Protein AF-A0A1M2YSR8-F1 (afdb_monomer)

Foldseek 3Di:
DQDAPVNDDPLLLVVLVVLLVHDDPPRDPVSLVVCVVNVQWDQDPVGIHGDPSVNVNNVVVVVVVVVD

Solvent-accessible surface area (backbone atoms only — not comparable to full-atom values): 4082 Å² total; per-residue (Å²): 130,86,88,52,81,83,76,48,54,71,69,51,51,52,48,49,56,47,30,69,76,40,88,50,91,85,61,55,65,70,57,49,53,50,33,36,75,70,53,29,26,42,85,47,101,91,46,65,38,57,29,70,60,29,43,52,51,49,51,52,55,54,50,54,62,66,80,102

Sequence (68 aa):
MPIEWTDLSEDERIALKRMNRGPYPNLDSRIAERLIAHGLAVERPRGIGISREGRELVINALLAARDS

pLDDT: mean 94.92, std 5.88, range [64.31, 98.44]

Nearest PDB structures (foldseek):
  8ylf-assembly1_A  TM=8.048E-01  e=6.955E-02  Burkholderia thailandensis
  5dd8-assembly1_B  TM=8.285E-01  e=3.626E-01  Deinococcus radiodurans
  7oyk-assembly1_BBB  TM=5.814E-01  e=3.177E-01  Bacillus subtilis subsp. subtilis str. 168
  7oyk-assembly2_CCC  TM=5.827E-01  e=5.389E-01  Bacillus subtilis subsp. subtilis str. 168
  1gl9-assembly1_B  TM=5.821E-01  e=1.550E+00  Archaeoglobus fulgidus DSM 4304

Mean predicted aligned error: 2.66 Å

Secondary structure (DSSP, 8-state):
-PPPGGGS-HHHHHHHHHHHTS--TT--HHHHHHHHHTTSEE--TTS-EE-HHHHHHHHHHHHHTT--

Radius of gyration: 11.36 Å; Cα contacts (8 Å, |Δi|>4): 64; chains: 1; bounding box: 32×28×24 Å

Structure (mmCIF, N/CA/C/O backbone):
data_AF-A0A1M2YSR8-F1
#
_entry.id   AF-A0A1M2YSR8-F1
#
loop_
_atom_site.group_PDB
_atom_site.id
_atom_site.type_symbol
_atom_site.label_atom_id
_atom_site.label_alt_id
_atom_site.label_comp_id
_atom_site.label_asym_id
_atom_site.label_entity_id
_atom_site.label_seq_id
_atom_site.pdbx_PDB_ins_code
_atom_site.Cartn_x
_atom_site.Cartn_y
_atom_site.Cartn_z
_atom_site.occupancy
_atom_site.B_iso_or_equiv
_atom_site.auth_seq_id
_atom_site.auth_comp_id
_atom_site.auth_asym_id
_atom_site.auth_atom_id
_atom_site.pdbx_PDB_model_num
ATOM 1 N N . MET A 1 1 ? 1.518 -16.129 5.610 1.00 64.31 1 MET A N 1
ATOM 2 C CA . MET A 1 1 ? 2.691 -15.854 4.752 1.00 64.31 1 MET A CA 1
ATOM 3 C C . MET A 1 1 ? 2.723 -14.355 4.497 1.00 64.31 1 MET A C 1
ATOM 5 O O . MET A 1 1 ? 1.632 -13.793 4.418 1.00 64.31 1 MET A O 1
ATOM 9 N N . PRO A 1 2 ? 3.898 -13.702 4.477 1.00 83.56 2 PRO A N 1
ATOM 10 C 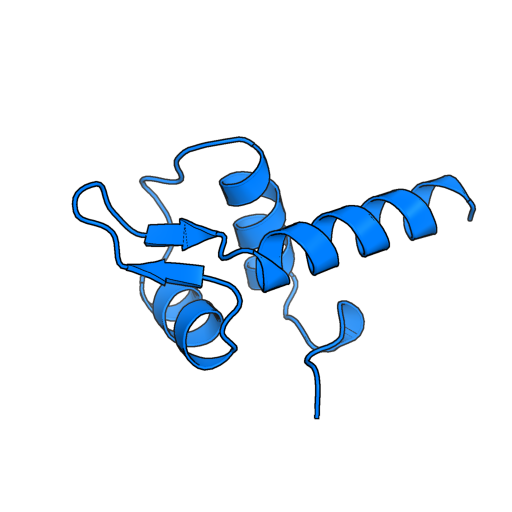CA . PRO A 1 2 ? 3.981 -12.291 4.105 1.00 83.56 2 PRO A CA 1
ATOM 11 C C . PRO A 1 2 ? 3.489 -12.106 2.662 1.00 83.56 2 PRO A C 1
ATOM 13 O O . PRO A 1 2 ? 3.655 -13.006 1.844 1.00 83.56 2 PRO A O 1
ATOM 16 N N . ILE A 1 3 ? 2.823 -10.983 2.387 1.00 93.19 3 ILE A N 1
ATOM 17 C CA . ILE A 1 3 ? 2.378 -10.621 1.036 1.00 93.19 3 ILE A CA 1
ATOM 18 C C . ILE A 1 3 ? 3.576 -10.060 0.276 1.00 93.19 3 I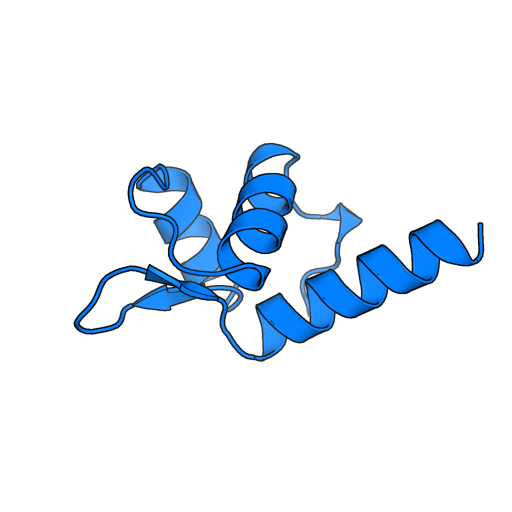LE A C 1
ATOM 20 O O . ILE A 1 3 ? 4.174 -9.077 0.718 1.00 93.19 3 ILE A O 1
ATOM 24 N N . GLU A 1 4 ? 3.896 -10.658 -0.866 1.00 94.94 4 GLU A N 1
ATOM 25 C CA . GLU A 1 4 ? 4.962 -10.188 -1.740 1.00 94.94 4 GLU A CA 1
ATOM 26 C C . GLU A 1 4 ? 4.436 -9.161 -2.747 1.00 94.94 4 GLU A C 1
ATOM 28 O O . GLU A 1 4 ? 3.244 -9.082 -3.059 1.00 94.94 4 GLU A O 1
ATOM 33 N N . TRP A 1 5 ? 5.342 -8.356 -3.310 1.00 96.62 5 TRP A N 1
ATOM 34 C CA . TRP A 1 5 ? 4.967 -7.309 -4.269 1.00 96.62 5 TRP A CA 1
ATOM 35 C C . TRP A 1 5 ? 4.226 -7.879 -5.488 1.00 96.62 5 TRP A C 1
ATOM 37 O O . TRP A 1 5 ? 3.301 -7.254 -6.013 1.00 96.62 5 TRP A O 1
ATOM 47 N N . THR A 1 6 ? 4.613 -9.079 -5.922 1.00 95.38 6 THR A N 1
ATOM 48 C CA . THR A 1 6 ? 4.024 -9.788 -7.063 1.00 95.38 6 THR A CA 1
ATOM 49 C C . THR A 1 6 ? 2.615 -10.319 -6.806 1.00 95.38 6 THR A C 1
ATOM 51 O O . THR A 1 6 ? 1.887 -10.533 -7.773 1.00 95.38 6 THR A O 1
ATOM 54 N N . ASP A 1 7 ? 2.207 -10.466 -5.545 1.00 96.12 7 ASP A N 1
ATOM 55 C CA . ASP A 1 7 ? 0.884 -10.986 -5.172 1.00 96.12 7 ASP A CA 1
ATOM 56 C C . ASP A 1 7 ? -0.211 -9.917 -5.280 1.00 96.12 7 ASP A C 1
ATOM 58 O O . ASP A 1 7 ? -1.399 -10.220 -5.384 1.00 96.12 7 ASP A O 1
ATOM 62 N N . LEU A 1 8 ? 0.191 -8.646 -5.261 1.00 97.50 8 LEU A N 1
ATOM 63 C CA . LEU A 1 8 ? -0.711 -7.509 -5.380 1.00 97.50 8 LEU A CA 1
ATOM 64 C C . LEU A 1 8 ? -1.143 -7.297 -6.828 1.00 97.50 8 LEU A C 1
ATOM 66 O O . LEU A 1 8 ? -0.331 -7.405 -7.751 1.00 97.50 8 LEU A O 1
ATOM 70 N N . SER A 1 9 ? -2.396 -6.895 -7.020 1.00 97.88 9 SER A N 1
ATOM 71 C CA . SER A 1 9 ? -2.865 -6.364 -8.302 1.00 97.88 9 SER A CA 1
ATOM 72 C C . SER A 1 9 ? -2.153 -5.055 -8.661 1.00 97.88 9 SER A C 1
ATOM 74 O O . SER A 1 9 ? -1.563 -4.383 -7.809 1.00 97.88 9 SER A O 1
ATOM 76 N N . GLU A 1 10 ? -2.211 -4.664 -9.933 1.00 97.62 10 GLU A N 1
ATOM 77 C CA . GLU A 1 10 ? -1.616 -3.406 -10.389 1.00 97.62 10 GLU A CA 1
ATOM 78 C C . GLU A 1 10 ? -2.208 -2.187 -9.662 1.00 97.62 10 GLU A C 1
ATOM 80 O O . GLU A 1 10 ? -1.453 -1.341 -9.180 1.00 97.62 10 GLU A O 1
ATOM 85 N N . ASP A 1 11 ? -3.528 -2.152 -9.472 1.00 97.88 11 ASP A N 1
ATOM 86 C CA . ASP A 1 11 ? -4.212 -1.068 -8.757 1.00 97.88 11 ASP A CA 1
ATOM 87 C C . ASP A 1 11 ? -3.761 -0.958 -7.294 1.00 97.88 11 ASP A C 1
ATOM 89 O O . ASP A 1 11 ? -3.519 0.140 -6.791 1.00 97.88 11 ASP A O 1
ATOM 93 N N . GLU A 1 12 ? -3.560 -2.088 -6.611 1.00 98.38 12 GLU A N 1
ATOM 94 C CA . GLU A 1 12 ? -3.029 -2.121 -5.242 1.00 98.38 12 GLU A CA 1
ATOM 95 C C . GLU A 1 12 ? -1.595 -1.592 -5.175 1.00 98.38 12 GLU A C 1
ATOM 97 O O . GLU A 1 12 ? -1.258 -0.787 -4.301 1.00 98.38 12 GLU A O 1
ATOM 102 N N . ARG A 1 13 ? -0.747 -1.988 -6.130 1.00 98.44 13 ARG A N 1
ATOM 103 C CA . ARG A 1 13 ? 0.633 -1.493 -6.243 1.00 98.44 13 ARG A CA 1
ATOM 104 C C . ARG A 1 13 ? 0.665 0.013 -6.494 1.00 98.44 13 ARG A C 1
ATOM 106 O O . ARG A 1 13 ? 1.473 0.723 -5.886 1.00 98.44 13 ARG A O 1
ATOM 113 N N . ILE A 1 14 ? -0.201 0.513 -7.377 1.00 97.62 14 ILE A N 1
ATOM 114 C CA . ILE A 1 14 ? -0.348 1.944 -7.664 1.00 97.62 14 ILE A CA 1
ATOM 115 C C . ILE A 1 14 ? -0.815 2.683 -6.408 1.00 97.62 14 ILE A C 1
ATOM 117 O O . ILE A 1 14 ? -0.213 3.696 -6.038 1.00 97.62 14 ILE A O 1
ATOM 121 N N . ALA A 1 15 ? -1.825 2.156 -5.714 1.00 98.00 15 ALA A N 1
ATOM 122 C CA . ALA A 1 15 ? -2.350 2.743 -4.490 1.00 98.00 15 ALA A CA 1
ATOM 123 C C . ALA A 1 15 ? -1.293 2.832 -3.386 1.00 98.00 15 ALA A C 1
ATOM 125 O O . ALA A 1 15 ? -1.112 3.904 -2.803 1.00 98.00 15 ALA A O 1
ATOM 126 N N . LEU A 1 16 ? -0.526 1.766 -3.144 1.00 98.25 16 LEU A N 1
ATOM 127 C CA . LEU A 1 16 ? 0.567 1.782 -2.170 1.00 98.25 16 LEU A CA 1
ATOM 128 C C . LEU A 1 16 ? 1.663 2.784 -2.555 1.00 98.25 16 LEU A C 1
ATOM 130 O O . LEU A 1 16 ? 2.085 3.585 -1.719 1.00 98.25 16 LEU A O 1
ATOM 134 N N . LYS A 1 17 ? 2.082 2.822 -3.828 1.00 97.69 17 LYS A N 1
ATOM 135 C CA . LYS A 1 17 ? 3.043 3.829 -4.316 1.00 97.69 17 LYS A CA 1
ATOM 136 C C . LYS A 1 17 ? 2.522 5.253 -4.124 1.00 97.69 17 LYS A C 1
ATOM 138 O O . LYS A 1 17 ? 3.298 6.137 -3.754 1.00 97.69 17 LYS A O 1
ATOM 143 N N . ARG A 1 18 ? 1.227 5.494 -4.359 1.00 97.12 18 ARG A N 1
ATOM 144 C CA . ARG A 1 18 ? 0.602 6.808 -4.170 1.00 97.12 18 ARG A CA 1
ATOM 145 C C . ARG A 1 18 ? 0.557 7.192 -2.694 1.00 97.12 18 ARG A C 1
ATOM 147 O O . ARG A 1 18 ? 1.019 8.281 -2.363 1.00 97.12 18 ARG A O 1
ATOM 154 N N . MET A 1 19 ? 0.089 6.298 -1.825 1.00 96.94 19 MET A N 1
ATOM 155 C CA . MET A 1 19 ? 0.031 6.528 -0.378 1.00 96.94 19 MET A CA 1
ATOM 156 C C . MET A 1 19 ? 1.418 6.704 0.253 1.00 96.94 19 MET A C 1
ATOM 158 O O . MET A 1 19 ? 1.573 7.463 1.209 1.00 96.94 19 MET A O 1
ATOM 162 N N . ASN A 1 20 ? 2.453 6.059 -0.295 1.00 96.44 20 ASN A N 1
ATOM 163 C CA . ASN A 1 20 ? 3.827 6.262 0.162 1.00 96.44 20 ASN A CA 1
ATOM 164 C C . ASN A 1 20 ? 4.328 7.701 -0.080 1.00 96.44 20 ASN A C 1
ATOM 166 O O . ASN A 1 20 ? 5.195 8.178 0.648 1.00 96.44 20 ASN A O 1
ATOM 170 N N . ARG A 1 21 ? 3.765 8.411 -1.069 1.00 94.44 21 ARG A N 1
ATOM 171 C CA . ARG A 1 21 ? 4.101 9.809 -1.393 1.00 94.44 21 ARG A CA 1
ATOM 172 C C . ARG A 1 21 ? 3.279 10.835 -0.604 1.00 94.44 21 ARG A C 1
ATOM 174 O O . ARG A 1 21 ? 3.588 12.020 -0.670 1.00 94.44 21 ARG A O 1
ATOM 181 N N . GLY A 1 22 ? 2.233 10.411 0.106 1.00 93.00 22 GLY A N 1
ATOM 182 C CA . GLY A 1 22 ? 1.33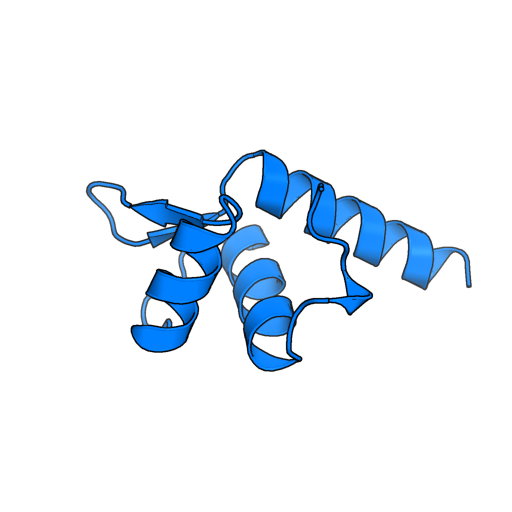9 11.294 0.854 1.00 93.00 22 GLY A CA 1
ATOM 183 C C . GLY A 1 22 ? -0.126 10.841 0.813 1.00 93.00 22 GLY A C 1
ATOM 184 O O . GLY A 1 22 ? -0.414 9.738 0.354 1.00 93.00 22 GLY A O 1
ATOM 185 N N . PRO A 1 23 ? -1.065 11.679 1.289 1.00 92.12 23 PRO A N 1
ATOM 186 C CA . PRO A 1 23 ? -2.488 11.345 1.333 1.00 92.12 23 PRO A CA 1
ATOM 187 C C . PRO A 1 23 ? -3.064 10.950 -0.035 1.00 92.12 23 PRO A C 1
ATOM 189 O O . PRO A 1 23 ? -2.734 11.555 -1.061 1.00 92.12 23 PRO A O 1
ATOM 192 N N . TYR A 1 24 ? -3.977 9.974 -0.038 1.00 94.50 24 TYR A N 1
ATOM 193 C CA . TYR A 1 24 ? -4.684 9.525 -1.238 1.00 94.50 24 TYR A CA 1
ATOM 194 C C . TYR A 1 24 ? -6.211 9.649 -1.055 1.00 94.50 24 TYR A C 1
ATOM 196 O O . TYR A 1 24 ? -6.866 8.677 -0.698 1.00 94.50 24 TYR A O 1
ATOM 204 N N . PRO A 1 25 ? -6.792 10.842 -1.287 1.00 90.81 25 PRO A N 1
ATOM 205 C CA . PRO A 1 25 ? -8.211 11.101 -1.012 1.00 90.81 25 PRO A CA 1
ATOM 206 C C . PRO A 1 25 ? -9.179 10.349 -1.937 1.00 90.81 25 PRO A C 1
ATOM 208 O O . PRO A 1 25 ? -10.298 10.069 -1.533 1.00 90.81 25 PRO A O 1
ATOM 211 N N . ASN A 1 26 ? -8.743 9.992 -3.149 1.00 91.94 26 ASN A N 1
ATOM 212 C CA . ASN A 1 26 ? -9.553 9.272 -4.140 1.00 91.94 26 ASN A CA 1
ATOM 213 C C . ASN A 1 26 ? -9.206 7.774 -4.177 1.00 91.94 26 ASN A C 1
ATOM 215 O O . ASN A 1 26 ? -9.227 7.165 -5.246 1.00 91.94 26 ASN A O 1
ATOM 219 N N . LEU A 1 27 ? -8.773 7.207 -3.049 1.00 95.88 27 LEU A N 1
ATOM 220 C CA . LEU A 1 27 ? -8.526 5.774 -2.952 1.00 95.88 27 LEU A CA 1
ATOM 221 C C . LEU A 1 27 ? -9.863 5.033 -3.050 1.00 95.88 27 LEU A C 1
ATOM 223 O O . LEU A 1 27 ? -10.773 5.293 -2.265 1.00 95.88 27 LEU A O 1
ATOM 227 N N . ASP A 1 28 ? -9.962 4.114 -4.008 1.00 97.00 28 ASP A N 1
ATOM 228 C CA . ASP A 1 28 ? -11.120 3.234 -4.149 1.00 97.00 28 ASP A CA 1
ATOM 229 C C . ASP A 1 28 ? -11.340 2.417 -2.863 1.00 97.00 28 ASP A C 1
ATOM 231 O O . ASP A 1 28 ? -10.391 1.863 -2.298 1.00 97.00 28 ASP A O 1
ATOM 235 N N . SER A 1 29 ? -12.588 2.348 -2.390 1.00 96.00 29 SER A N 1
ATOM 236 C CA . SER A 1 29 ? -12.920 1.718 -1.108 1.00 96.00 29 SER A CA 1
ATOM 237 C C . SER A 1 29 ? -12.621 0.221 -1.100 1.00 96.00 29 SER A C 1
ATOM 239 O O . SER A 1 29 ? -12.127 -0.295 -0.100 1.00 96.00 29 SER A O 1
ATOM 241 N N . ARG A 1 30 ? -12.815 -0.475 -2.225 1.00 97.69 30 ARG A N 1
ATOM 242 C CA . ARG A 1 30 ? -12.518 -1.906 -2.334 1.00 97.69 30 ARG A CA 1
ATOM 243 C C . ARG A 1 30 ? -11.012 -2.160 -2.313 1.00 97.69 30 ARG A C 1
ATOM 245 O O . ARG A 1 30 ? -10.565 -3.133 -1.707 1.00 97.69 30 ARG A O 1
ATOM 252 N N . ILE A 1 31 ? -10.217 -1.292 -2.942 1.00 98.19 31 ILE A N 1
ATOM 253 C CA . ILE A 1 31 ? -8.749 -1.357 -2.843 1.00 98.19 31 ILE A CA 1
ATOM 254 C C . ILE A 1 31 ? -8.293 -1.067 -1.409 1.00 98.19 31 ILE A C 1
ATOM 256 O O . ILE A 1 31 ? -7.431 -1.777 -0.892 1.00 98.19 31 ILE A O 1
ATOM 260 N N . ALA A 1 32 ? -8.885 -0.071 -0.745 1.00 97.75 32 ALA A N 1
ATOM 261 C CA . ALA A 1 32 ? -8.586 0.232 0.651 1.00 97.75 32 ALA A CA 1
ATOM 262 C C . ALA A 1 32 ? -8.851 -0.968 1.570 1.00 97.75 32 ALA A C 1
ATOM 264 O O . ALA A 1 32 ? -7.954 -1.372 2.307 1.00 97.75 32 ALA A O 1
ATOM 265 N N . GLU A 1 33 ? -10.038 -1.571 1.485 1.00 98.12 33 GLU A N 1
ATOM 266 C CA . GLU A 1 33 ? -10.423 -2.743 2.279 1.00 98.12 33 GLU A CA 1
ATOM 267 C C . GLU A 1 33 ? -9.451 -3.910 2.082 1.00 98.12 33 GLU A C 1
ATOM 269 O O . GLU A 1 33 ? -8.993 -4.508 3.057 1.00 98.12 33 GLU A O 1
ATOM 274 N N . ARG A 1 34 ? -9.070 -4.203 0.832 1.00 98.00 34 ARG A N 1
ATOM 275 C CA . ARG A 1 34 ? -8.100 -5.267 0.532 1.00 98.00 34 ARG A CA 1
ATOM 276 C C . ARG A 1 34 ? -6.724 -4.972 1.117 1.00 98.00 34 ARG A C 1
ATOM 278 O O . ARG A 1 34 ? -6.143 -5.834 1.771 1.00 98.00 34 ARG A O 1
ATOM 285 N N . LEU A 1 35 ? -6.211 -3.755 0.939 1.00 98.25 35 LEU A N 1
ATOM 286 C CA . LEU A 1 35 ? -4.909 -3.368 1.486 1.00 98.25 35 LEU A CA 1
ATOM 287 C C . LEU A 1 35 ? -4.896 -3.377 3.021 1.00 98.25 35 LEU A C 1
ATOM 289 O O . LEU A 1 35 ? -3.878 -3.741 3.611 1.00 98.25 35 LEU A O 1
ATOM 293 N N . ILE A 1 36 ? -6.008 -3.019 3.670 1.00 98.06 36 ILE A N 1
ATOM 294 C CA . ILE A 1 36 ? -6.174 -3.133 5.127 1.00 98.06 36 ILE A CA 1
ATOM 295 C C . ILE A 1 36 ? -6.193 -4.603 5.548 1.00 98.06 36 ILE A C 1
ATOM 297 O O . ILE A 1 36 ? -5.475 -4.975 6.475 1.00 98.06 36 ILE A O 1
ATOM 301 N N . ALA A 1 37 ? -6.938 -5.457 4.843 1.00 97.19 37 ALA A N 1
ATOM 302 C CA . ALA A 1 37 ? -6.975 -6.895 5.109 1.00 97.19 37 ALA A CA 1
ATOM 303 C C . ALA A 1 37 ? -5.598 -7.561 4.934 1.00 97.19 37 ALA A C 1
ATOM 305 O O . ALA A 1 37 ? -5.261 -8.494 5.660 1.00 97.19 37 ALA A O 1
ATOM 306 N N . HIS A 1 38 ? -4.774 -7.053 4.015 1.00 97.00 38 HIS A N 1
ATOM 307 C CA . HIS A 1 38 ? -3.382 -7.468 3.836 1.00 97.00 38 HIS A CA 1
ATOM 308 C C . HIS A 1 38 ? -2.412 -6.870 4.874 1.00 97.00 38 HIS A C 1
ATOM 310 O O . HIS A 1 38 ? -1.237 -7.231 4.880 1.00 97.00 38 HIS A O 1
ATOM 316 N N . GLY A 1 39 ? -2.861 -5.956 5.741 1.00 97.56 39 GLY A N 1
ATO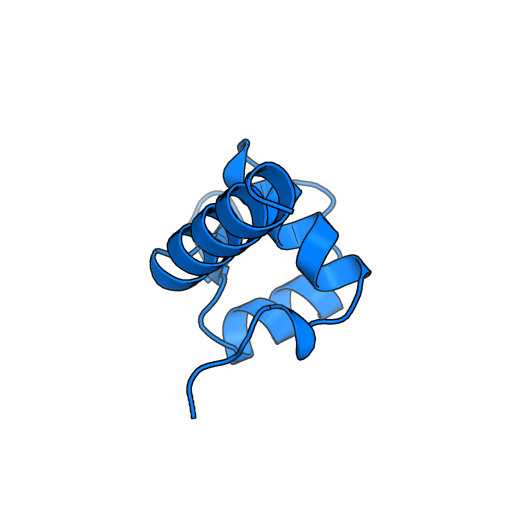M 317 C CA . GLY A 1 39 ? -2.011 -5.254 6.709 1.00 97.56 39 GLY A CA 1
ATOM 318 C C . GLY A 1 39 ? -1.087 -4.194 6.088 1.00 97.56 39 GLY A C 1
ATOM 319 O O . GLY A 1 39 ? -0.180 -3.691 6.749 1.00 97.56 39 GLY A O 1
ATOM 320 N N . LEU A 1 40 ? -1.299 -3.833 4.820 1.00 98.25 40 LEU A N 1
ATOM 321 C CA . LEU A 1 40 ? -0.468 -2.885 4.060 1.00 98.25 40 LEU A CA 1
ATOM 322 C C . LEU A 1 40 ? -0.996 -1.441 4.129 1.00 98.25 40 LEU A C 1
ATOM 324 O O . LEU A 1 40 ? -0.279 -0.483 3.821 1.00 98.25 40 LEU A O 1
ATOM 328 N N . ALA A 1 41 ? -2.242 -1.273 4.561 1.00 98.19 41 ALA A N 1
ATOM 329 C CA . ALA A 1 41 ? -2.866 0.009 4.853 1.00 98.19 41 ALA A CA 1
ATOM 330 C C . ALA A 1 41 ? -3.568 -0.029 6.215 1.00 98.19 41 ALA A C 1
ATOM 332 O O . ALA A 1 41 ? -3.852 -1.093 6.758 1.00 98.19 41 ALA A O 1
ATOM 333 N N . VAL A 1 42 ? -3.827 1.148 6.778 1.00 97.75 42 VAL A N 1
ATOM 334 C CA . VAL A 1 42 ? -4.515 1.316 8.060 1.00 97.75 42 VAL A CA 1
ATOM 335 C C . VAL A 1 42 ? -5.486 2.487 7.997 1.00 97.75 42 VAL A C 1
ATOM 337 O O . VAL A 1 42 ? -5.193 3.527 7.395 1.00 97.75 42 VAL A O 1
ATOM 340 N N . GLU A 1 43 ? -6.623 2.336 8.669 1.00 95.81 43 GLU A N 1
ATOM 341 C CA . GLU A 1 43 ? -7.526 3.446 8.956 1.00 95.81 43 GLU A CA 1
ATOM 342 C C . GLU A 1 43 ? -6.874 4.439 9.918 1.00 95.81 43 GLU A C 1
ATOM 344 O O . GLU A 1 43 ? -6.210 4.074 10.892 1.00 95.81 43 GLU A O 1
ATOM 349 N N . ARG A 1 44 ? -7.050 5.731 9.636 1.00 91.88 44 ARG A N 1
ATOM 350 C CA . ARG A 1 44 ? -6.607 6.827 10.501 1.00 91.88 44 ARG A CA 1
ATOM 351 C C . ARG A 1 44 ? -7.702 7.889 10.568 1.00 91.88 44 ARG A C 1
ATOM 353 O O . ARG A 1 44 ? -8.499 7.994 9.637 1.00 91.88 44 ARG A O 1
ATOM 360 N N . PRO A 1 45 ? -7.681 8.779 11.578 1.00 91.00 45 PRO A N 1
ATOM 361 C CA . PRO A 1 45 ? -8.656 9.870 11.678 1.00 91.00 45 PRO A CA 1
ATOM 362 C C . PRO A 1 45 ? -8.715 10.800 10.453 1.00 91.00 45 PRO A C 1
ATOM 364 O O . PRO A 1 45 ? -9.694 11.509 10.266 1.00 91.00 45 PRO A O 1
ATOM 367 N N . ARG A 1 46 ? -7.658 10.829 9.628 1.00 86.19 46 ARG A N 1
ATOM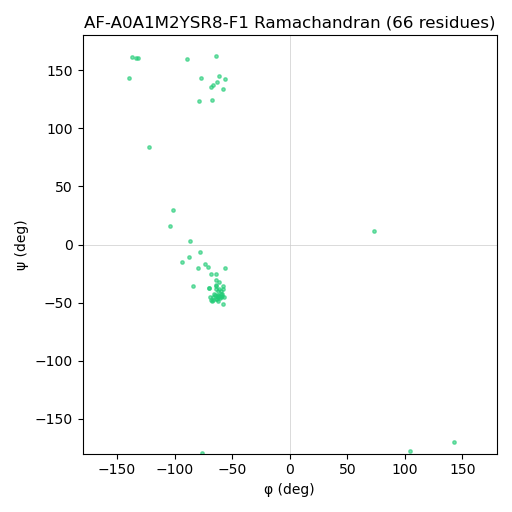 368 C CA . ARG A 1 46 ? -7.555 11.659 8.414 1.00 86.19 46 ARG A CA 1
ATOM 369 C C . ARG A 1 46 ? -7.740 10.865 7.112 1.00 86.19 46 ARG A C 1
ATOM 371 O O . ARG A 1 46 ? -7.364 11.357 6.053 1.00 86.19 46 ARG A O 1
ATOM 378 N N . GLY A 1 47 ? -8.273 9.648 7.196 1.00 90.81 47 GLY A N 1
ATOM 379 C CA . GLY A 1 47 ? -8.444 8.729 6.071 1.00 90.81 47 GLY A CA 1
ATOM 380 C C . GLY A 1 47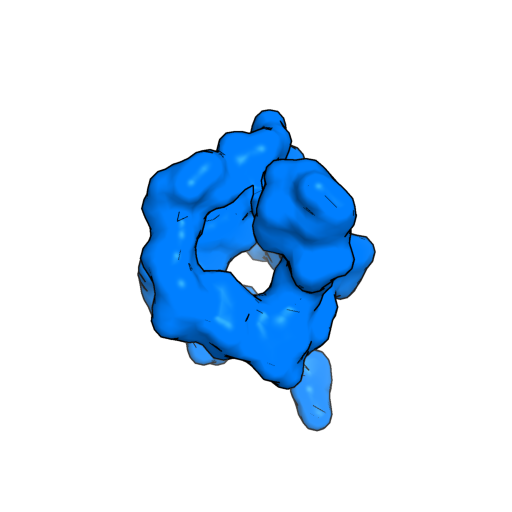 ? -7.432 7.585 6.066 1.00 90.81 47 GLY A C 1
ATOM 381 O O . GLY A 1 47 ? -6.598 7.455 6.965 1.00 90.81 47 GLY A O 1
ATOM 382 N N . ILE A 1 48 ? -7.517 6.740 5.041 1.00 96.06 48 ILE A N 1
ATOM 383 C CA . ILE A 1 48 ? -6.640 5.577 4.887 1.00 96.06 48 ILE A CA 1
ATOM 384 C C . ILE A 1 48 ? -5.210 6.025 4.595 1.00 96.06 48 ILE A C 1
ATOM 386 O O . ILE A 1 48 ? -4.965 6.908 3.770 1.00 96.06 48 ILE A O 1
ATOM 390 N N . GLY A 1 49 ? -4.253 5.401 5.274 1.00 96.19 49 GLY A N 1
ATOM 391 C CA . GLY A 1 49 ? -2.836 5.612 5.023 1.00 96.19 49 GLY A CA 1
ATOM 392 C C . GLY A 1 49 ? -2.074 4.300 4.942 1.00 96.19 49 GLY A C 1
ATOM 393 O O . GLY A 1 49 ? -2.507 3.279 5.465 1.00 96.19 49 GLY A O 1
ATOM 394 N N . ILE A 1 50 ? -0.896 4.346 4.327 1.00 97.94 50 ILE A N 1
ATOM 395 C CA . ILE A 1 50 ? 0.005 3.194 4.266 1.00 97.94 50 ILE A CA 1
ATOM 396 C C . ILE A 1 50 ? 0.475 2.786 5.674 1.00 97.94 50 ILE A C 1
ATOM 398 O O . ILE A 1 50 ? 0.744 3.646 6.532 1.00 97.94 50 ILE A O 1
ATOM 402 N N . SER A 1 51 ? 0.550 1.477 5.920 1.00 97.81 51 SER A N 1
ATOM 403 C CA . SER A 1 51 ? 1.139 0.916 7.138 1.00 97.81 51 SER A CA 1
ATOM 404 C C . SER A 1 51 ? 2.671 0.982 7.084 1.00 97.81 51 SER A C 1
ATOM 406 O O . SER A 1 51 ? 3.261 1.513 6.133 1.00 97.81 51 SER A O 1
ATOM 408 N N . ARG A 1 52 ? 3.341 0.486 8.128 1.00 97.38 52 ARG A N 1
ATOM 409 C CA . ARG A 1 52 ? 4.800 0.356 8.106 1.00 97.38 52 ARG A CA 1
ATOM 410 C C . ARG A 1 52 ? 5.210 -0.713 7.094 1.00 97.38 52 ARG A C 1
ATOM 412 O O . ARG A 1 52 ? 6.043 -0.446 6.237 1.00 97.38 52 ARG A O 1
ATOM 419 N N . GLU A 1 53 ? 4.555 -1.860 7.157 1.00 97.88 53 GLU A N 1
ATOM 420 C CA . GLU A 1 53 ? 4.774 -3.039 6.327 1.00 97.88 53 GLU A CA 1
ATOM 421 C C . GLU A 1 53 ? 4.511 -2.712 4.851 1.00 97.88 53 GLU A C 1
ATOM 423 O O . GLU A 1 53 ? 5.334 -3.003 3.988 1.00 97.88 53 GLU A O 1
ATOM 428 N N . GLY A 1 54 ? 3.423 -1.991 4.557 1.00 97.88 54 GLY A N 1
ATOM 429 C CA . GLY A 1 54 ? 3.137 -1.507 3.206 1.00 97.88 54 GLY A CA 1
ATOM 430 C C . GLY A 1 54 ? 4.215 -0.563 2.673 1.00 97.88 54 GLY A C 1
ATOM 431 O O . GLY A 1 54 ? 4.572 -0.629 1.497 1.00 97.88 54 GLY A O 1
ATOM 432 N N . ARG A 1 55 ? 4.772 0.305 3.528 1.00 98.12 55 ARG A N 1
ATOM 433 C CA . ARG A 1 55 ? 5.857 1.214 3.136 1.00 98.12 55 ARG A CA 1
ATOM 434 C C . ARG A 1 55 ? 7.152 0.457 2.861 1.00 98.12 55 ARG A C 1
ATOM 436 O O . ARG A 1 55 ? 7.795 0.740 1.853 1.00 98.12 55 ARG A O 1
ATOM 443 N N . GLU A 1 56 ? 7.518 -0.484 3.724 1.00 98.12 56 GLU A N 1
ATOM 444 C CA . GLU A 1 56 ? 8.692 -1.343 3.534 1.00 98.12 56 GLU A CA 1
ATOM 445 C C . GLU A 1 56 ? 8.573 -2.140 2.225 1.00 98.12 56 GLU A C 1
ATOM 447 O O . GLU A 1 56 ? 9.500 -2.125 1.414 1.00 98.12 56 GLU A O 1
ATOM 452 N N . LEU A 1 57 ? 7.396 -2.711 1.943 1.00 98.12 57 LEU A N 1
ATOM 453 C CA . LEU A 1 57 ? 7.127 -3.436 0.701 1.00 98.12 57 LEU A CA 1
ATOM 454 C C . LEU A 1 57 ? 7.307 -2.555 -0.549 1.00 98.12 57 LEU A C 1
ATOM 456 O O . LEU A 1 57 ? 7.959 -2.963 -1.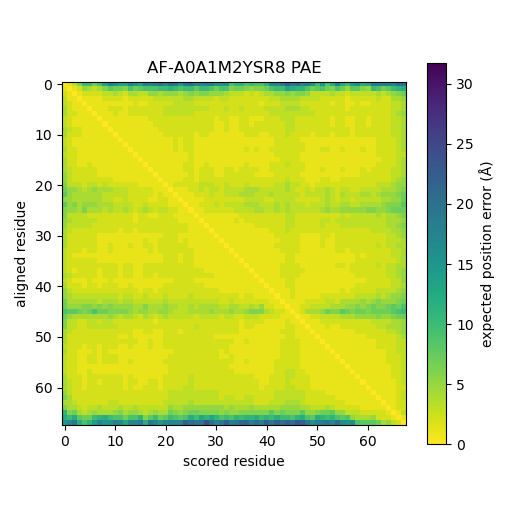511 1.00 98.12 57 LEU A O 1
ATOM 460 N N . VAL A 1 58 ? 6.785 -1.321 -0.534 1.00 97.88 58 VAL A N 1
ATOM 461 C CA . VAL A 1 58 ? 6.972 -0.362 -1.640 1.00 97.88 58 VAL A CA 1
ATOM 462 C C . VAL A 1 58 ? 8.443 0.000 -1.826 1.00 97.88 58 VAL A C 1
ATOM 464 O O . VAL A 1 58 ? 8.909 0.061 -2.962 1.00 97.88 58 VAL A O 1
ATOM 467 N N . ILE A 1 59 ? 9.174 0.266 -0.740 1.00 97.31 59 ILE A N 1
ATOM 468 C CA . ILE A 1 59 ? 10.595 0.633 -0.809 1.00 97.31 59 ILE A CA 1
ATOM 469 C C . ILE A 1 59 ? 11.403 -0.510 -1.423 1.00 97.31 59 ILE A C 1
ATOM 471 O O . ILE A 1 59 ? 12.145 -0.273 -2.374 1.00 97.31 59 ILE A O 1
ATOM 475 N N . ASN A 1 60 ? 11.205 -1.740 -0.947 1.00 96.88 60 ASN A N 1
ATOM 476 C CA . ASN A 1 60 ? 11.901 -2.916 -1.468 1.00 96.88 60 ASN A CA 1
ATOM 477 C C . ASN A 1 60 ? 11.617 -3.119 -2.962 1.00 96.88 60 ASN A C 1
ATOM 479 O O . ASN A 1 60 ? 12.545 -3.333 -3.738 1.00 96.88 60 ASN A O 1
ATOM 483 N N . ALA A 1 61 ? 10.361 -2.958 -3.389 1.00 96.25 61 ALA A N 1
ATOM 484 C CA . ALA A 1 61 ? 9.991 -3.056 -4.799 1.00 96.25 61 ALA A CA 1
ATOM 485 C C . ALA A 1 61 ? 10.643 -1.966 -5.673 1.00 96.25 61 ALA A C 1
ATOM 487 O O . ALA A 1 61 ? 11.040 -2.235 -6.806 1.00 96.25 61 ALA A O 1
ATOM 488 N N . LEU A 1 62 ? 10.757 -0.731 -5.170 1.00 94.8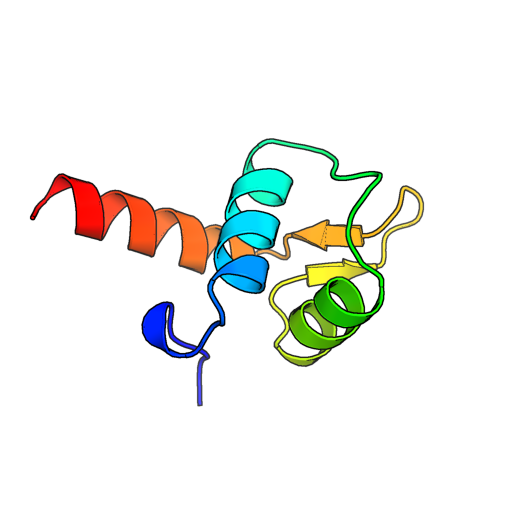8 62 LEU A N 1
ATOM 489 C CA . LEU A 1 62 ? 11.414 0.365 -5.891 1.00 94.88 62 LEU A CA 1
ATOM 490 C C . LEU A 1 62 ? 12.932 0.174 -5.991 1.00 94.88 62 LEU A C 1
ATOM 492 O O . LEU A 1 62 ? 13.509 0.516 -7.018 1.00 94.88 62 LEU A O 1
ATOM 496 N N . LEU A 1 63 ? 13.567 -0.361 -4.945 1.00 95.81 63 LEU A N 1
ATOM 497 C CA . LEU A 1 63 ? 14.993 -0.690 -4.958 1.00 95.81 63 LEU A CA 1
ATOM 498 C C . LEU A 1 63 ? 15.283 -1.829 -5.939 1.00 95.81 63 LEU A C 1
ATOM 500 O O . LEU A 1 63 ? 16.149 -1.679 -6.794 1.00 95.81 63 LEU A O 1
ATOM 504 N N . ALA A 1 64 ? 14.496 -2.907 -5.893 1.00 95.00 64 ALA A N 1
ATOM 505 C CA . ALA A 1 64 ? 14.640 -4.034 -6.812 1.00 95.00 64 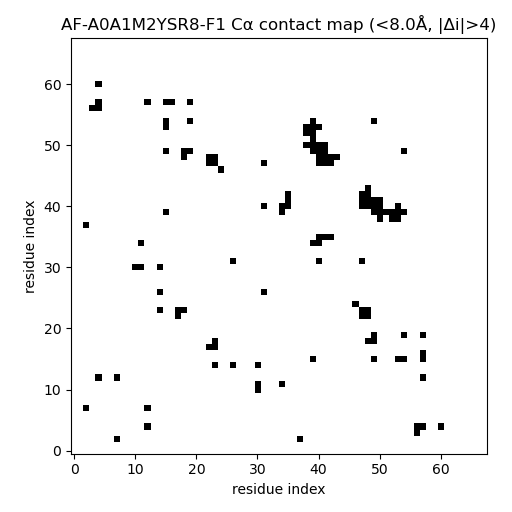ALA A CA 1
ATOM 506 C C . ALA A 1 64 ? 14.499 -3.616 -8.287 1.00 95.00 64 ALA A C 1
ATOM 508 O O . ALA A 1 64 ? 15.246 -4.099 -9.126 1.00 95.00 64 ALA A O 1
ATOM 509 N N . ALA A 1 65 ? 13.588 -2.685 -8.597 1.00 92.25 65 ALA A N 1
ATOM 510 C CA . ALA A 1 65 ? 13.403 -2.161 -9.954 1.00 92.25 65 ALA A CA 1
ATOM 511 C C . ALA A 1 65 ? 14.510 -1.197 -10.420 1.00 92.25 65 ALA A C 1
ATOM 513 O O . ALA A 1 65 ? 14.586 -0.880 -11.603 1.00 92.25 65 ALA A O 1
ATOM 514 N N . ARG A 1 66 ? 15.320 -0.658 -9.501 1.00 91.62 66 ARG A N 1
ATOM 515 C CA . ARG A 1 66 ? 16.478 0.183 -9.840 1.00 91.62 66 ARG A CA 1
ATOM 516 C C . ARG A 1 66 ? 17.705 -0.665 -10.155 1.00 91.62 66 ARG A C 1
ATOM 518 O O . ARG A 1 66 ? 18.518 -0.270 -10.982 1.00 91.62 66 ARG A O 1
ATOM 525 N N . ASP A 1 67 ? 17.845 -1.781 -9.452 1.00 85.75 67 ASP A N 1
ATOM 526 C CA . ASP A 1 67 ? 19.007 -2.659 -9.553 1.00 85.75 67 ASP A CA 1
ATOM 527 C C . ASP A 1 67 ? 18.850 -3.702 -10.694 1.00 85.75 67 ASP A C 1
ATOM 529 O O . ASP A 1 67 ? 19.731 -4.543 -10.876 1.00 85.75 67 ASP A O 1
ATOM 533 N N . SER A 1 68 ? 17.744 -3.639 -11.455 1.00 68.38 68 SER A N 1
ATOM 534 C CA . SER A 1 68 ? 17.383 -4.503 -12.596 1.00 68.38 68 SER A CA 1
ATOM 535 C C . SER A 1 68 ? 17.625 -3.873 -13.962 1.00 68.38 68 SER A C 1
ATOM 537 O O . SER A 1 68 ? 17.323 -2.664 -14.089 1.00 68.38 68 SER A O 1
#